Protein AF-X8J471-F1 (afdb_monomer_lite)

Radius of gyration: 18.29 Å; chains: 1; bounding box: 56×39×57 Å

pLDDT: mean 80.04, std 18.31, range [39.44, 97.88]

Secondary structure (DSSP, 8-state):
---------PPPPPHHHHHHHHHHHHHH--SS--HHHHH---SEEEEEE----TT-TT-SSS----TTHHHHHHHHHHHHHHTT--GGGEEEE-TTS-TTTS--HHHHHHHHHHHHTT--TT-EEEEEES-PPPP--------

Structure (mmCIF, N/CA/C/O backbone):
data_AF-X8J471-F1
#
_entry.id   AF-X8J471-F1
#
loop_
_atom_site.group_PDB
_atom_site.id
_atom_site.type_symbol
_atom_site.label_atom_id
_atom_site.label_alt_id
_atom_site.label_comp_id
_atom_site.label_asym_id
_atom_site.label_entity_id
_atom_site.label_seq_id
_atom_site.pdbx_PDB_ins_code
_atom_site.Cartn_x
_atom_site.Cartn_y
_atom_site.Cartn_z
_atom_site.occupancy
_atom_site.B_iso_or_equiv
_atom_site.auth_seq_id
_atom_site.auth_comp_id
_atom_site.auth_asym_id
_atom_site.auth_atom_id
_atom_site.pdbx_PDB_model_num
ATOM 1 N N . MET A 1 1 ? 30.942 -8.701 -37.658 1.00 39.84 1 MET A N 1
ATOM 2 C CA . MET A 1 1 ? 29.613 -8.706 -37.021 1.00 39.84 1 MET A CA 1
ATOM 3 C C . MET A 1 1 ? 29.850 -8.538 -35.534 1.00 39.84 1 MET A C 1
ATOM 5 O O . MET A 1 1 ? 30.567 -9.350 -34.966 1.00 39.84 1 MET A O 1
ATOM 9 N N . LEU A 1 2 ? 29.416 -7.415 -34.965 1.00 39.44 2 LEU A N 1
ATOM 10 C CA . LEU A 1 2 ? 29.552 -7.124 -33.538 1.00 39.44 2 LEU A CA 1
ATOM 11 C C . LEU A 1 2 ? 28.408 -7.847 -32.819 1.00 39.44 2 LEU A C 1
ATOM 13 O O . LEU A 1 2 ? 27.252 -7.641 -33.174 1.00 39.44 2 LEU A O 1
ATOM 17 N N . ASN A 1 3 ? 28.740 -8.730 -31.878 1.00 41.94 3 ASN A N 1
ATOM 18 C CA . ASN A 1 3 ? 27.755 -9.357 -31.002 1.00 41.94 3 ASN A CA 1
ATOM 19 C C . ASN A 1 3 ? 27.276 -8.301 -30.003 1.00 41.94 3 ASN A C 1
ATOM 21 O O . ASN A 1 3 ? 28.066 -7.834 -29.181 1.00 41.94 3 ASN A O 1
ATOM 25 N N . GLU A 1 4 ? 26.007 -7.916 -30.095 1.00 42.78 4 GLU A N 1
ATOM 26 C CA . GLU A 1 4 ? 25.347 -7.108 -29.071 1.00 42.78 4 GLU A CA 1
ATOM 27 C C . GLU A 1 4 ? 25.206 -7.935 -27.779 1.00 42.78 4 GLU A C 1
ATOM 29 O O . GLU A 1 4 ? 24.978 -9.150 -27.855 1.00 42.78 4 GLU A O 1
ATOM 34 N N . PRO A 1 5 ? 25.366 -7.331 -26.589 1.00 45.88 5 PRO A N 1
ATOM 35 C CA . PRO A 1 5 ? 25.127 -8.033 -25.342 1.00 45.88 5 PRO A CA 1
ATOM 36 C C . PRO A 1 5 ? 23.627 -8.311 -25.228 1.00 45.88 5 PRO A C 1
ATOM 38 O O . PRO A 1 5 ? 22.812 -7.394 -25.202 1.00 45.88 5 PRO A O 1
ATOM 41 N N . VAL A 1 6 ? 23.269 -9.592 -25.180 1.00 45.25 6 VAL A N 1
ATOM 42 C CA . VAL A 1 6 ? 21.918 -10.029 -24.836 1.00 45.25 6 VAL A CA 1
ATOM 43 C C . VAL A 1 6 ? 21.683 -9.600 -23.392 1.00 45.25 6 VAL A C 1
ATOM 45 O O . VAL A 1 6 ? 22.240 -10.207 -22.476 1.00 45.25 6 VAL A O 1
ATOM 48 N N . ASP A 1 7 ? 20.914 -8.528 -23.201 1.00 46.44 7 ASP A N 1
ATOM 49 C CA . ASP A 1 7 ? 20.317 -8.204 -21.910 1.00 46.44 7 ASP A CA 1
ATOM 50 C C . ASP A 1 7 ? 19.570 -9.455 -21.453 1.00 46.44 7 ASP A C 1
ATOM 52 O O . ASP A 1 7 ? 18.583 -9.879 -22.061 1.00 46.44 7 ASP A O 1
ATOM 56 N N . VAL A 1 8 ? 20.099 -10.102 -20.417 1.00 45.97 8 VAL A N 1
ATOM 57 C CA . VAL A 1 8 ? 19.430 -11.210 -19.745 1.00 45.97 8 VAL A CA 1
ATOM 58 C C . VAL A 1 8 ? 18.264 -10.582 -18.992 1.00 45.97 8 VAL A C 1
ATOM 60 O O . VAL A 1 8 ? 18.382 -10.218 -17.827 1.00 45.97 8 VAL A O 1
ATOM 63 N N . LEU A 1 9 ? 17.159 -10.371 -19.706 1.00 48.38 9 LEU A N 1
ATOM 64 C CA . LEU A 1 9 ? 15.859 -10.112 -19.115 1.00 48.38 9 LEU A CA 1
ATOM 65 C C . LEU A 1 9 ? 15.550 -11.317 -18.232 1.00 48.38 9 LEU A C 1
ATOM 67 O O . LEU A 1 9 ? 15.361 -12.428 -18.736 1.00 48.38 9 LEU A O 1
ATOM 71 N N . ASP A 1 10 ? 15.562 -11.102 -16.917 1.00 52.03 10 ASP A N 1
ATOM 72 C CA . ASP A 1 10 ? 15.034 -12.076 -15.972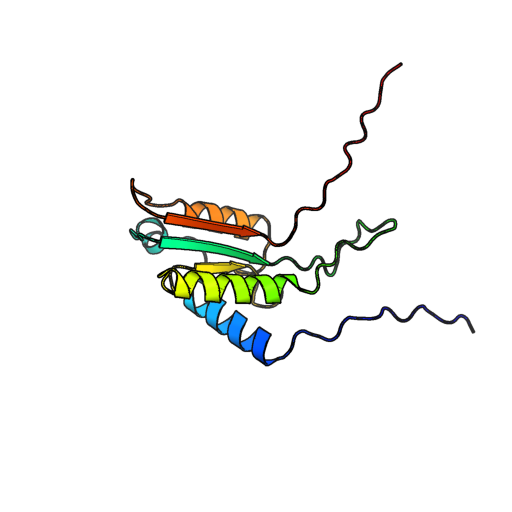 1.00 52.03 10 ASP A CA 1
ATOM 73 C C . ASP A 1 10 ? 13.646 -12.525 -16.457 1.00 52.03 10 ASP A C 1
ATOM 75 O O . ASP A 1 10 ? 12.884 -11.702 -16.986 1.00 52.03 10 ASP A O 1
ATOM 79 N N . PRO A 1 11 ? 13.310 -13.820 -16.324 1.00 54.50 11 PRO A N 1
ATOM 80 C CA . PRO A 1 11 ? 12.012 -14.306 -16.751 1.00 54.50 11 PRO A CA 1
ATOM 81 C C . PRO A 1 11 ? 10.915 -13.477 -16.069 1.00 54.50 11 PRO A C 1
ATOM 83 O O . PRO A 1 11 ? 11.047 -13.154 -14.882 1.00 54.50 11 PRO A O 1
ATOM 86 N N . PRO A 1 12 ? 9.844 -13.118 -16.802 1.00 57.66 12 PRO A N 1
ATOM 87 C CA . PRO A 1 12 ? 8.722 -12.398 -16.219 1.00 57.66 12 PRO A CA 1
ATOM 88 C C . PRO A 1 12 ? 8.215 -13.161 -14.995 1.00 57.66 12 PRO A C 1
ATOM 90 O O . PRO A 1 12 ? 8.305 -14.393 -14.937 1.00 57.66 12 PRO A O 1
ATOM 93 N N . ALA A 1 13 ? 7.714 -12.421 -14.003 1.00 61.16 13 ALA A N 1
ATOM 94 C CA . ALA A 1 13 ? 7.190 -13.032 -12.792 1.00 61.16 13 ALA A CA 1
ATOM 95 C C . ALA A 1 13 ? 6.167 -14.133 -13.151 1.00 61.16 13 ALA A C 1
ATOM 97 O O . ALA A 1 13 ? 5.431 -13.968 -14.129 1.00 61.16 13 ALA A O 1
ATOM 98 N N . PRO A 1 14 ? 6.124 -15.255 -12.405 1.00 72.12 14 PRO A N 1
ATOM 99 C CA . PRO A 1 14 ? 5.165 -16.324 -12.669 1.00 72.12 14 PRO A CA 1
ATOM 100 C C . PRO A 1 14 ? 3.745 -15.753 -12.765 1.00 72.12 14 PRO A C 1
ATOM 102 O O . PRO A 1 14 ? 3.376 -14.938 -11.924 1.00 72.12 14 PRO A O 1
ATOM 105 N N . MET A 1 15 ? 2.962 -16.161 -13.769 1.00 70.00 15 MET A N 1
ATOM 106 C CA . MET A 1 15 ? 1.605 -15.630 -14.007 1.00 70.00 15 MET A CA 1
ATOM 107 C C . MET A 1 15 ? 0.728 -15.654 -12.747 1.00 70.00 15 MET A C 1
ATOM 109 O O . MET A 1 15 ? 0.080 -14.656 -12.448 1.00 70.00 15 MET A O 1
ATOM 113 N N . ASP A 1 16 ? 0.812 -16.730 -11.959 1.00 84.19 16 ASP A N 1
ATOM 114 C CA . ASP A 1 16 ? 0.086 -16.888 -10.692 1.00 84.19 16 ASP A CA 1
ATOM 115 C C . ASP A 1 16 ? 0.360 -15.739 -9.702 1.00 84.19 16 ASP A C 1
ATOM 117 O O . ASP A 1 16 ? -0.539 -15.288 -8.998 1.00 84.19 16 ASP A O 1
ATOM 121 N N . LEU A 1 17 ? 1.593 -15.217 -9.676 1.00 85.94 17 LEU A N 1
ATOM 122 C CA . LEU A 1 17 ? 1.967 -14.096 -8.813 1.00 85.94 17 LEU A CA 1
ATOM 123 C C . LEU A 1 17 ? 1.309 -12.795 -9.262 1.00 85.94 17 LEU A C 1
ATOM 125 O O . LEU A 1 17 ? 0.894 -12.006 -8.417 1.00 85.94 17 LEU A O 1
ATOM 129 N N . LEU A 1 18 ? 1.253 -12.543 -10.572 1.00 87.12 18 LEU A N 1
ATOM 130 C CA . LEU A 1 18 ? 0.664 -11.315 -11.104 1.00 87.12 18 LEU A CA 1
ATOM 131 C C . LEU A 1 18 ? -0.849 -11.304 -10.885 1.00 87.12 18 LEU A C 1
ATOM 133 O O . LEU A 1 18 ? -1.382 -10.287 -10.456 1.00 87.12 18 LEU A O 1
ATOM 137 N N . GLU A 1 19 ? -1.525 -12.431 -11.110 1.00 91.06 19 GLU A N 1
ATOM 138 C CA . GLU A 1 19 ? -2.965 -12.557 -10.857 1.00 91.06 19 GLU A CA 1
ATOM 139 C C . GLU A 1 19 ? -3.303 -12.372 -9.374 1.00 91.06 19 GLU A C 1
ATOM 141 O O . GLU A 1 19 ? -4.234 -11.642 -9.027 1.00 91.06 19 GLU A O 1
ATOM 146 N N . GLU A 1 20 ? -2.526 -12.985 -8.480 1.00 93.62 20 GLU A N 1
ATOM 147 C CA . GLU A 1 20 ? -2.749 -12.855 -7.041 1.00 93.62 20 GLU A CA 1
ATOM 148 C C . GLU A 1 20 ? -2.458 -11.436 -6.534 1.00 93.62 20 GLU A C 1
ATOM 150 O O . GLU A 1 20 ? -3.198 -10.899 -5.705 1.00 93.62 20 GLU A O 1
ATOM 155 N N . LEU A 1 21 ? -1.407 -10.797 -7.056 1.00 92.38 21 LEU A N 1
ATOM 156 C CA . LEU A 1 21 ? -1.067 -9.425 -6.702 1.00 92.38 21 LEU A CA 1
ATOM 157 C C . LEU A 1 21 ? -2.108 -8.429 -7.226 1.00 92.38 21 LEU A C 1
ATOM 159 O O . LEU A 1 21 ? -2.477 -7.521 -6.482 1.00 92.38 21 LEU A O 1
ATOM 163 N N . ASP A 1 22 ? -2.625 -8.620 -8.445 1.00 93.00 22 ASP A N 1
ATOM 164 C CA . ASP A 1 22 ? -3.738 -7.822 -8.972 1.00 93.00 22 ASP A CA 1
ATOM 165 C C . ASP A 1 22 ? -4.969 -7.969 -8.075 1.00 93.00 22 ASP A C 1
ATOM 167 O O . ASP A 1 22 ? -5.508 -6.974 -7.597 1.00 93.00 22 ASP A O 1
ATOM 171 N N . ALA A 1 23 ? -5.357 -9.197 -7.718 1.00 93.19 23 ALA A N 1
ATOM 172 C CA . ALA A 1 23 ? -6.475 -9.423 -6.804 1.00 93.19 23 ALA A CA 1
ATOM 173 C C . ALA A 1 23 ? -6.271 -8.730 -5.441 1.00 93.19 23 ALA A C 1
ATOM 175 O O . ALA A 1 23 ? -7.203 -8.127 -4.903 1.00 93.19 23 ALA A O 1
ATOM 176 N N . ALA A 1 24 ? -5.057 -8.769 -4.886 1.00 93.75 24 ALA A N 1
ATOM 177 C CA . ALA A 1 24 ? -4.729 -8.079 -3.641 1.00 93.75 24 ALA A CA 1
ATOM 178 C C . ALA A 1 24 ? -4.827 -6.547 -3.773 1.00 93.75 24 ALA A C 1
ATOM 180 O O . ALA A 1 24 ? -5.362 -5.892 -2.875 1.00 93.75 24 ALA A O 1
ATOM 181 N N . ILE A 1 25 ? -4.357 -5.992 -4.895 1.00 93.38 25 ILE A N 1
ATOM 182 C CA . ILE A 1 25 ? -4.463 -4.571 -5.253 1.00 93.38 25 ILE A CA 1
ATOM 183 C C . ILE A 1 25 ? -5.944 -4.163 -5.340 1.00 93.38 25 ILE A C 1
ATOM 185 O O . ILE A 1 25 ? -6.369 -3.272 -4.602 1.00 93.38 25 ILE A O 1
ATOM 189 N N . GLN A 1 26 ? -6.757 -4.908 -6.102 1.00 91.25 26 GLN A N 1
ATOM 190 C CA . GLN A 1 26 ? -8.206 -4.688 -6.233 1.00 91.25 26 GLN A CA 1
ATOM 191 C C . GLN A 1 26 ? -8.951 -4.722 -4.893 1.00 91.25 26 GLN A C 1
ATOM 193 O O . GLN A 1 26 ? -9.892 -3.953 -4.693 1.00 91.25 26 GLN A O 1
ATOM 198 N N . MET A 1 27 ? -8.546 -5.600 -3.971 1.00 90.69 27 MET A N 1
ATOM 199 C CA . MET A 1 27 ? -9.193 -5.721 -2.663 1.00 90.69 27 MET A CA 1
ATOM 200 C C . MET A 1 27 ? -8.860 -4.560 -1.728 1.00 90.69 27 MET A C 1
ATOM 202 O O . MET A 1 27 ? -9.733 -4.161 -0.968 1.00 90.69 27 MET A O 1
ATOM 206 N N . GLY A 1 28 ? -7.618 -4.069 -1.754 1.00 84.00 28 GLY A N 1
ATOM 207 C CA . GLY A 1 28 ? -7.047 -3.125 -0.795 1.00 84.00 28 GLY A CA 1
ATOM 208 C C . GLY A 1 28 ? -7.703 -1.755 -0.762 1.00 84.00 28 GLY A C 1
ATOM 209 O O . GLY A 1 28 ? -8.321 -1.390 0.228 1.00 84.00 28 GLY A O 1
ATOM 210 N N . ASP A 1 29 ? -7.486 -0.986 -1.820 1.00 74.44 29 ASP A N 1
ATOM 211 C CA . ASP A 1 29 ? -8.121 0.291 -2.154 1.00 74.44 29 ASP A CA 1
ATOM 212 C C . ASP A 1 29 ? -7.385 0.795 -3.395 1.00 74.44 29 ASP A C 1
ATOM 214 O O . ASP A 1 29 ? -6.188 1.091 -3.321 1.00 74.44 29 ASP A O 1
ATOM 218 N N . ASN A 1 30 ? -8.074 0.843 -4.531 1.00 65.44 30 ASN A N 1
ATOM 219 C CA . ASN A 1 30 ? -7.418 1.033 -5.818 1.00 65.44 30 ASN A CA 1
ATOM 220 C C . ASN A 1 30 ? -7.212 2.486 -6.244 1.00 65.44 30 ASN A C 1
ATOM 222 O O . ASN A 1 30 ? -6.536 2.702 -7.243 1.00 65.44 30 ASN A O 1
ATOM 226 N N . LEU A 1 31 ? -7.794 3.478 -5.559 1.00 59.03 31 LEU A N 1
ATOM 227 C CA . LEU A 1 31 ? -8.019 4.805 -6.156 1.00 59.03 31 LEU A CA 1
ATOM 228 C C . LEU A 1 31 ? -8.157 5.925 -5.089 1.00 59.03 31 LEU A C 1
ATOM 230 O O . LEU A 1 31 ? -8.215 5.625 -3.899 1.00 59.03 31 LEU A O 1
ATOM 234 N N . PRO 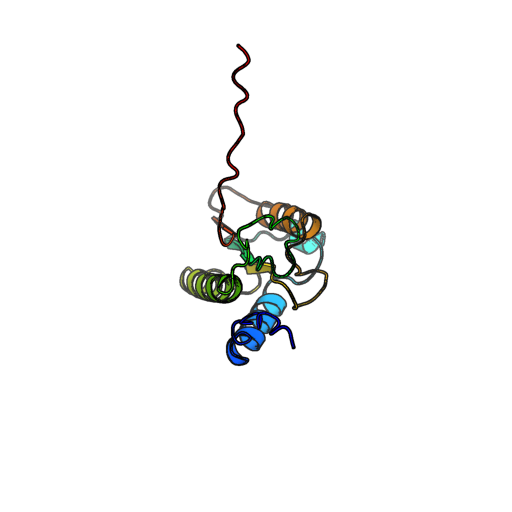A 1 32 ? -8.095 7.229 -5.454 1.00 62.88 32 PRO A N 1
ATOM 235 C CA . PRO A 1 32 ? -7.578 8.288 -4.588 1.00 62.88 32 PRO A CA 1
ATOM 236 C C . PRO A 1 32 ? -8.401 8.481 -3.327 1.00 62.88 32 PRO A C 1
ATOM 238 O O . PRO A 1 32 ? -9.603 8.236 -3.311 1.00 62.88 32 PRO A O 1
ATOM 241 N N . ASN A 1 33 ? -7.717 8.993 -2.303 1.00 76.00 33 ASN A N 1
ATOM 242 C CA . ASN A 1 33 ? -8.221 9.299 -0.970 1.00 76.00 33 ASN A CA 1
ATOM 243 C C . ASN A 1 33 ? -9.612 9.951 -1.003 1.00 76.00 33 ASN A C 1
ATOM 245 O O . ASN A 1 33 ? -9.752 11.174 -1.001 1.00 76.00 33 ASN A O 1
ATOM 249 N N . SER A 1 34 ? -10.652 9.119 -1.029 1.00 82.50 34 SER A N 1
ATOM 250 C CA . SER A 1 34 ? -12.024 9.582 -0.930 1.00 82.50 34 SER A CA 1
ATOM 251 C C . SER A 1 34 ? -12.265 10.050 0.496 1.00 82.50 34 SER A C 1
ATOM 253 O O . SER A 1 34 ? -11.649 9.542 1.438 1.00 82.50 34 SER A O 1
ATOM 255 N N . LEU A 1 35 ? -13.185 10.996 0.675 1.00 82.69 35 LEU A N 1
ATOM 256 C CA . LEU A 1 35 ? -13.543 11.467 2.011 1.00 82.69 35 LEU A CA 1
ATOM 257 C C . LEU A 1 35 ? -13.961 10.291 2.908 1.00 82.69 35 LEU A C 1
ATOM 259 O O . LEU A 1 35 ? -13.444 10.142 4.008 1.00 82.69 35 LEU A O 1
ATOM 263 N N . ALA A 1 36 ? -14.793 9.389 2.377 1.00 83.75 36 ALA A N 1
ATOM 264 C CA . ALA A 1 36 ? -15.221 8.181 3.075 1.00 83.75 36 ALA A CA 1
ATOM 265 C C . ALA A 1 36 ? -14.038 7.298 3.502 1.00 83.75 36 ALA A C 1
ATOM 267 O O . ALA A 1 36 ? -14.023 6.791 4.620 1.00 83.75 36 ALA A O 1
ATOM 268 N N . SER A 1 37 ? -13.024 7.135 2.648 1.00 81.44 37 SER A N 1
ATOM 269 C CA . SER A 1 37 ? -11.840 6.352 3.001 1.00 81.44 37 SER A CA 1
ATOM 270 C C . SER A 1 37 ? -10.958 7.047 4.040 1.00 81.44 37 SER A C 1
ATOM 272 O O . SER A 1 37 ? -10.391 6.367 4.896 1.00 81.44 37 SER A O 1
ATOM 274 N N . LEU A 1 38 ? -10.803 8.369 3.973 1.00 85.62 38 LEU A N 1
ATOM 275 C CA . LEU A 1 38 ? -9.996 9.125 4.935 1.00 85.62 38 LEU A CA 1
ATOM 276 C C . LEU A 1 38 ? -10.660 9.194 6.312 1.00 85.62 38 LEU A C 1
ATOM 278 O O . LEU A 1 38 ? -9.975 9.140 7.328 1.00 85.62 38 LEU A O 1
ATOM 282 N N . GLU A 1 39 ? -11.987 9.280 6.345 1.00 86.50 39 GLU A N 1
ATOM 283 C CA . GLU A 1 39 ? -12.780 9.334 7.574 1.00 86.50 39 GLU A CA 1
ATOM 284 C C . GLU A 1 39 ? -13.104 7.944 8.135 1.00 86.50 39 GLU A C 1
ATOM 286 O O . GLU A 1 39 ? -13.495 7.822 9.295 1.00 86.50 39 GLU A O 1
ATOM 291 N N . ALA A 1 40 ? -12.917 6.867 7.367 1.00 84.44 40 ALA A N 1
ATOM 292 C CA . ALA A 1 40 ? -13.126 5.514 7.868 1.00 84.44 40 ALA A CA 1
ATOM 293 C C . ALA A 1 40 ? -12.144 5.196 9.004 1.00 84.44 40 ALA A C 1
ATOM 295 O O . ALA A 1 40 ? -10.926 5.181 8.823 1.00 84.44 40 ALA A O 1
ATOM 296 N N . ARG A 1 41 ? -12.682 4.890 10.186 1.00 85.88 41 ARG A N 1
ATOM 297 C CA . ARG A 1 41 ? -11.884 4.419 11.316 1.00 85.88 41 ARG A CA 1
ATOM 298 C C . ARG A 1 41 ? -11.514 2.957 11.102 1.00 85.88 41 ARG A C 1
ATOM 300 O O . ARG A 1 41 ? -12.376 2.081 11.130 1.00 85.88 41 ARG A O 1
ATOM 307 N N . VAL A 1 42 ? -10.224 2.692 10.941 1.00 90.56 42 VAL A N 1
ATOM 308 C CA . VAL A 1 42 ? -9.702 1.344 10.710 1.00 90.56 42 VAL A CA 1
ATOM 309 C C . VAL A 1 42 ? -8.583 1.046 11.699 1.00 90.56 42 VAL A C 1
ATOM 311 O O . VAL A 1 42 ? -7.549 1.714 11.722 1.00 90.56 42 VAL A O 1
ATOM 314 N N . GLN A 1 43 ? -8.762 -0.020 12.480 1.00 94.12 43 GLN A N 1
ATOM 315 C CA . GLN A 1 43 ? -7.815 -0.394 13.532 1.00 94.12 43 GLN A CA 1
ATOM 316 C C . GLN A 1 43 ? -6.444 -0.821 12.985 1.00 94.12 43 GLN A C 1
ATOM 318 O O . GLN A 1 43 ? -5.419 -0.617 13.635 1.00 94.12 43 GLN A O 1
ATOM 323 N N . ARG A 1 44 ? -6.400 -1.429 11.795 1.00 96.06 44 ARG A N 1
ATOM 324 C CA . ARG A 1 44 ? -5.179 -1.949 11.165 1.00 96.06 44 ARG A CA 1
ATOM 325 C C . ARG A 1 44 ? -5.140 -1.546 9.695 1.00 96.06 44 ARG A C 1
ATOM 327 O O . ARG A 1 44 ? -5.904 -2.094 8.910 1.00 96.06 44 ARG A O 1
ATOM 334 N N . ARG A 1 45 ? -4.251 -0.618 9.329 1.00 95.75 45 ARG A N 1
ATOM 335 C CA . ARG A 1 45 ? -3.978 -0.254 7.926 1.00 95.75 45 ARG A CA 1
ATOM 336 C C . ARG A 1 45 ? -2.536 -0.530 7.556 1.00 95.75 45 ARG A C 1
ATOM 338 O O . ARG A 1 45 ? -1.636 -0.306 8.371 1.00 95.75 45 ARG A O 1
ATOM 345 N N . ALA A 1 46 ? -2.321 -1.000 6.339 1.00 97.12 46 ALA A N 1
ATOM 346 C CA . ALA A 1 46 ? -0.993 -1.258 5.817 1.00 97.12 46 ALA A CA 1
ATOM 347 C C . ALA A 1 46 ? -0.819 -0.669 4.420 1.00 97.12 46 ALA A C 1
ATOM 349 O O . ALA A 1 46 ? -1.746 -0.679 3.617 1.00 97.12 46 ALA A O 1
ATOM 350 N N . LEU A 1 47 ? 0.389 -0.190 4.146 1.00 96.44 47 LEU A N 1
ATOM 351 C CA . LEU A 1 47 ? 0.828 0.225 2.823 1.00 96.44 47 LEU A CA 1
ATOM 352 C C . LEU A 1 47 ? 2.073 -0.575 2.439 1.00 96.44 47 LEU A C 1
ATOM 354 O O . LEU A 1 47 ? 3.064 -0.583 3.174 1.00 96.44 47 LEU A O 1
ATOM 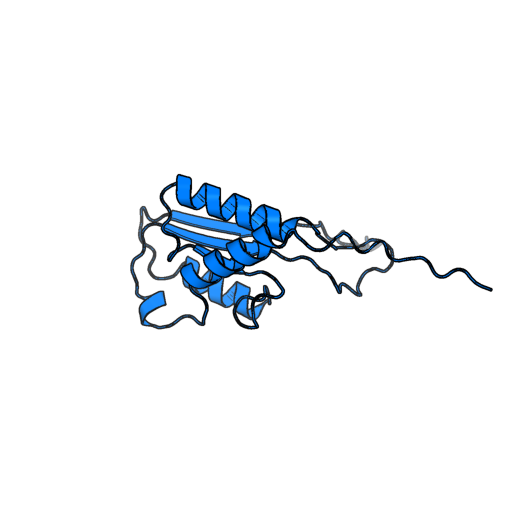358 N N . VAL A 1 48 ? 2.022 -1.227 1.284 1.00 96.12 48 VAL A N 1
ATOM 359 C CA . VAL A 1 48 ? 3.120 -2.010 0.715 1.00 96.12 48 VAL A CA 1
ATOM 360 C C . VAL A 1 48 ? 3.517 -1.383 -0.614 1.00 96.12 48 VAL A C 1
ATOM 362 O O . VAL A 1 48 ? 2.674 -1.174 -1.477 1.00 96.12 48 VAL A O 1
ATOM 365 N N . VAL A 1 49 ? 4.796 -1.060 -0.783 1.00 94.38 49 VAL A N 1
ATOM 366 C CA . VAL A 1 49 ? 5.316 -0.416 -1.994 1.00 94.38 49 VAL A CA 1
ATOM 367 C C . VAL A 1 49 ? 6.389 -1.302 -2.626 1.00 94.38 49 VAL A C 1
ATOM 369 O O . VAL A 1 49 ? 7.482 -1.458 -2.071 1.00 94.38 49 VAL A O 1
AT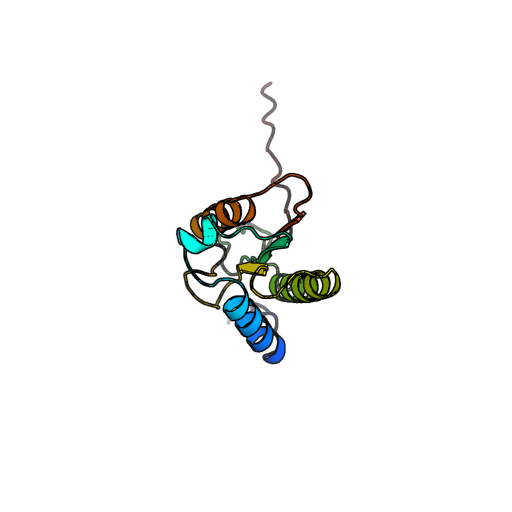OM 372 N N . ALA A 1 50 ? 6.083 -1.855 -3.798 1.00 92.25 50 ALA A N 1
ATOM 373 C CA . ALA A 1 50 ? 6.998 -2.599 -4.654 1.00 92.25 50 ALA A CA 1
ATOM 374 C C . ALA A 1 50 ? 7.468 -1.714 -5.808 1.00 92.25 50 ALA A C 1
ATOM 376 O O . ALA A 1 50 ? 6.665 -1.270 -6.618 1.00 92.25 50 ALA A O 1
ATOM 377 N N . ILE A 1 51 ? 8.776 -1.478 -5.908 1.00 88.69 51 ILE A N 1
ATOM 378 C CA . ILE A 1 51 ? 9.390 -0.748 -7.025 1.00 88.69 51 ILE A CA 1
ATOM 379 C C . ILE A 1 51 ? 10.398 -1.680 -7.693 1.00 88.69 51 ILE A C 1
ATOM 381 O O . ILE A 1 51 ? 11.205 -2.300 -6.999 1.00 88.69 51 ILE A O 1
ATOM 385 N N . GLN A 1 52 ? 10.358 -1.801 -9.022 1.00 83.00 52 GLN A N 1
ATOM 386 C CA . GLN A 1 52 ? 11.307 -2.6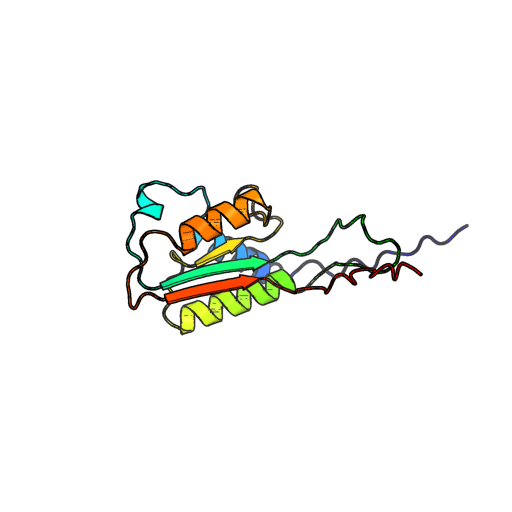38 -9.768 1.00 83.00 52 GLN A CA 1
ATOM 387 C C . GLN A 1 52 ? 12.463 -1.856 -10.407 1.00 83.00 52 GLN A C 1
ATOM 389 O O . GLN A 1 52 ? 13.503 -2.459 -10.621 1.00 83.00 52 GLN A O 1
ATOM 394 N N . TYR A 1 53 ? 12.358 -0.536 -10.626 1.00 78.44 53 TYR A N 1
ATOM 395 C CA . TYR A 1 53 ? 13.398 0.288 -11.286 1.00 78.44 53 TYR A CA 1
ATOM 396 C C . TYR A 1 53 ? 13.856 -0.259 -12.659 1.00 78.44 53 TYR A C 1
ATOM 398 O O . TYR A 1 53 ? 15.024 -0.138 -13.028 1.00 78.44 53 TYR A O 1
ATOM 406 N N . ASP A 1 54 ? 12.925 -0.855 -13.402 1.00 67.38 54 ASP A N 1
ATOM 407 C CA . ASP A 1 54 ? 13.057 -1.403 -14.762 1.00 67.38 54 ASP A CA 1
ATOM 408 C C . ASP A 1 54 ? 13.720 -0.444 -15.772 1.00 67.38 54 ASP A C 1
ATOM 410 O O . ASP A 1 54 ? 14.500 -0.879 -16.615 1.00 67.38 54 ASP A O 1
ATOM 414 N N . CYS A 1 55 ? 13.480 0.865 -15.643 1.00 59.25 55 CYS A N 1
ATOM 415 C CA . CYS A 1 55 ? 13.936 1.888 -16.590 1.00 59.25 55 CYS A CA 1
ATOM 416 C C . CYS A 1 55 ? 14.925 2.915 -15.997 1.00 59.25 55 CYS A C 1
ATOM 418 O O . CYS A 1 55 ? 14.988 4.056 -16.466 1.00 59.25 55 CYS A O 1
ATOM 420 N N . ASP A 1 56 ? 15.688 2.577 -14.948 1.00 62.41 56 ASP A N 1
ATOM 421 C CA . ASP A 1 56 ? 16.583 3.558 -14.316 1.00 62.41 56 ASP A CA 1
ATOM 422 C C . ASP A 1 56 ? 17.786 3.938 -15.202 1.00 62.41 56 ASP A C 1
ATOM 424 O O . ASP A 1 56 ? 18.845 3.308 -15.200 1.00 62.41 56 ASP A O 1
ATOM 428 N N . SER A 1 57 ? 17.635 5.038 -15.939 1.00 54.88 57 SER A N 1
ATOM 429 C CA . SER A 1 57 ? 18.656 5.621 -16.814 1.00 54.88 57 SER A CA 1
ATOM 430 C C . SER A 1 57 ? 19.814 6.294 -16.067 1.00 54.88 57 SER A C 1
ATOM 432 O O . SER A 1 57 ? 20.784 6.721 -16.693 1.00 54.88 57 SER A O 1
ATOM 434 N N . ARG A 1 58 ? 19.780 6.362 -14.726 1.00 60.00 58 ARG A N 1
ATOM 435 C CA . ARG A 1 58 ? 20.901 6.866 -13.906 1.00 60.00 58 ARG A CA 1
ATOM 436 C C . ARG A 1 58 ? 22.052 5.856 -13.800 1.00 60.00 58 ARG A C 1
ATOM 438 O O . ARG A 1 58 ? 23.068 6.159 -13.171 1.00 60.00 58 ARG A O 1
ATOM 445 N N . ASN A 1 59 ? 21.915 4.683 -14.426 1.00 50.00 59 ASN A N 1
ATOM 446 C CA . ASN A 1 59 ? 22.902 3.606 -14.496 1.00 50.00 59 ASN A CA 1
ATOM 447 C C . ASN A 1 59 ? 24.127 3.963 -15.357 1.00 50.00 59 ASN A C 1
ATOM 449 O O . ASN A 1 59 ? 24.413 3.325 -16.367 1.00 50.00 59 ASN A O 1
ATOM 453 N N . ILE A 1 60 ? 24.945 4.910 -14.902 1.00 54.44 60 ILE A N 1
ATOM 454 C CA . ILE A 1 60 ? 26.364 4.934 -15.271 1.00 54.44 60 ILE A CA 1
ATOM 455 C C . ILE A 1 60 ? 27.068 3.894 -14.373 1.00 54.44 60 ILE A C 1
ATOM 457 O O . ILE A 1 60 ? 27.714 4.240 -13.388 1.00 54.44 60 ILE A O 1
ATOM 461 N N . GLY A 1 61 ? 26.872 2.597 -14.657 1.00 55.25 61 GLY A N 1
ATOM 462 C CA . GLY A 1 61 ? 27.742 1.514 -14.166 1.00 55.25 61 GLY A CA 1
ATOM 463 C C . GLY A 1 61 ? 27.163 0.420 -13.247 1.00 55.25 61 GLY A C 1
ATOM 464 O O . GLY A 1 61 ? 27.836 -0.597 -13.106 1.00 55.25 61 GLY A O 1
ATOM 465 N N . GLN A 1 62 ? 25.973 0.550 -12.636 1.00 60.78 62 GLN A N 1
ATOM 466 C CA . GLN A 1 62 ? 25.337 -0.537 -11.850 1.00 60.78 62 GLN A CA 1
ATOM 467 C C . GLN A 1 62 ? 23.809 -0.426 -11.821 1.00 60.78 62 GLN A C 1
ATOM 469 O O . GLN A 1 62 ? 23.307 0.596 -11.371 1.00 60.78 62 GLN A O 1
ATOM 474 N N . SER A 1 63 ? 23.096 -1.495 -12.201 1.00 67.69 63 SER A N 1
ATOM 475 C CA . SER A 1 63 ? 21.627 -1.522 -12.236 1.00 67.69 63 SER A CA 1
ATOM 476 C C . SER A 1 63 ? 20.970 -1.357 -10.859 1.00 67.69 63 SER A C 1
ATOM 478 O O . SER A 1 63 ? 2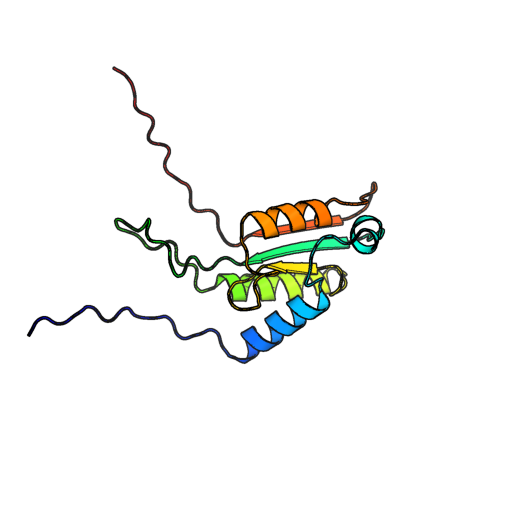1.349 -1.999 -9.869 1.00 67.69 63 SER A O 1
ATOM 480 N N . LEU A 1 64 ? 19.959 -0.486 -10.786 1.00 74.19 64 LEU A N 1
ATOM 481 C CA . LEU A 1 64 ? 19.050 -0.358 -9.645 1.00 74.19 64 LEU A CA 1
ATOM 482 C C . LEU A 1 64 ? 17.860 -1.325 -9.695 1.00 74.19 64 LEU A C 1
ATOM 484 O O . LEU A 1 64 ? 17.091 -1.329 -8.740 1.00 74.19 64 LEU A O 1
ATOM 488 N N . TYR A 1 65 ? 17.775 -2.177 -10.721 1.00 79.56 65 TYR A N 1
ATOM 489 C CA . TYR A 1 65 ? 16.700 -3.148 -10.901 1.00 79.56 65 TYR A CA 1
ATOM 490 C C . TYR A 1 65 ? 16.538 -4.088 -9.693 1.00 79.56 65 TYR A C 1
ATOM 492 O O . TYR A 1 65 ? 17.521 -4.594 -9.140 1.00 79.56 65 TYR A O 1
ATOM 500 N N . LEU A 1 66 ? 15.287 -4.299 -9.277 1.00 81.62 66 LEU A N 1
ATOM 501 C CA . LEU A 1 66 ? 14.890 -5.132 -8.140 1.00 81.62 66 LEU A CA 1
ATOM 502 C C . LEU A 1 66 ? 13.864 -6.181 -8.602 1.00 81.62 66 LEU A C 1
ATOM 504 O O . LEU A 1 66 ? 12.665 -5.978 -8.407 1.00 81.62 66 LEU A O 1
ATOM 508 N N . PRO A 1 67 ? 14.297 -7.316 -9.180 1.00 80.12 67 PRO A N 1
ATOM 509 C CA . PRO A 1 67 ? 13.389 -8.284 -9.808 1.00 80.12 67 PRO A CA 1
ATOM 510 C C . PRO A 1 67 ? 12.358 -8.873 -8.836 1.00 80.12 67 PRO A C 1
ATOM 512 O O . PRO A 1 67 ? 11.221 -9.144 -9.212 1.00 80.12 67 PRO A O 1
ATOM 515 N N . ASN A 1 68 ? 12.722 -9.005 -7.559 1.00 86.62 68 ASN A N 1
ATOM 516 C CA . ASN A 1 68 ? 11.904 -9.687 -6.556 1.00 86.62 68 ASN A CA 1
ATOM 517 C C . ASN A 1 68 ? 10.975 -8.763 -5.753 1.00 86.62 68 ASN A C 1
ATOM 519 O O . ASN A 1 68 ? 10.292 -9.244 -4.855 1.00 86.62 68 ASN A O 1
ATOM 523 N N . SER A 1 69 ? 10.909 -7.459 -6.044 1.00 88.81 69 SER A N 1
ATOM 524 C CA . SER A 1 69 ? 10.133 -6.536 -5.199 1.00 88.81 69 SER A CA 1
ATOM 525 C C . SER A 1 69 ? 8.630 -6.842 -5.174 1.00 88.81 69 SER A C 1
ATOM 527 O O . SER A 1 69 ? 7.998 -6.697 -4.129 1.00 88.81 69 SER A O 1
ATOM 529 N N . MET A 1 70 ? 8.060 -7.333 -6.280 1.00 89.81 70 MET A N 1
ATOM 530 C CA . MET A 1 70 ? 6.662 -7.786 -6.327 1.00 89.81 70 MET A CA 1
ATOM 531 C C . MET A 1 70 ? 6.441 -9.082 -5.530 1.00 89.81 70 MET A C 1
ATOM 533 O O . MET A 1 70 ? 5.437 -9.216 -4.834 1.00 89.81 70 MET A O 1
ATOM 537 N N . VAL A 1 71 ? 7.411 -10.004 -5.558 1.00 91.06 71 VAL A N 1
ATOM 538 C CA . VAL A 1 71 ? 7.401 -11.228 -4.733 1.00 91.06 71 VAL A CA 1
ATOM 539 C C . VAL A 1 71 ? 7.411 -10.867 -3.249 1.00 91.06 71 VAL A C 1
ATOM 541 O O . VAL A 1 71 ? 6.657 -11.437 -2.459 1.00 91.06 71 VAL A O 1
ATOM 544 N N . ASP A 1 72 ? 8.250 -9.908 -2.861 1.00 91.88 72 ASP A N 1
ATOM 545 C CA . ASP A 1 72 ? 8.335 -9.439 -1.481 1.00 91.88 72 ASP A CA 1
ATOM 546 C C . ASP A 1 72 ? 7.033 -8.760 -1.040 1.00 91.88 72 ASP A C 1
ATOM 548 O O . ASP A 1 72 ? 6.552 -9.029 0.061 1.00 91.88 72 ASP A O 1
ATOM 552 N N . ALA A 1 73 ? 6.409 -7.956 -1.907 1.00 93.50 73 ALA A N 1
ATOM 553 C CA . ALA A 1 73 ? 5.113 -7.351 -1.614 1.00 93.50 73 ALA A CA 1
ATOM 554 C C . ALA A 1 73 ? 4.016 -8.394 -1.375 1.00 93.50 73 ALA A C 1
ATOM 556 O O . ALA A 1 73 ? 3.281 -8.276 -0.393 1.00 93.50 73 ALA A O 1
ATOM 557 N N . LEU A 1 74 ? 3.949 -9.444 -2.198 1.00 94.12 74 LEU A N 1
ATOM 558 C CA . LEU A 1 74 ? 2.976 -10.522 -2.016 1.00 94.12 74 LEU A CA 1
ATOM 559 C C . LEU A 1 74 ? 3.219 -11.301 -0.709 1.00 94.12 74 LEU A C 1
ATOM 561 O O . LEU A 1 74 ? 2.294 -11.569 0.057 1.00 94.12 74 LEU A O 1
ATOM 565 N N . ARG A 1 75 ? 4.480 -11.592 -0.371 1.00 95.00 75 ARG A N 1
ATOM 566 C CA . ARG A 1 75 ? 4.832 -12.226 0.914 1.00 95.00 75 ARG A CA 1
ATOM 567 C C . ARG A 1 75 ? 4.433 -11.367 2.112 1.00 95.00 75 ARG A C 1
ATOM 569 O O . ARG A 1 75 ? 3.904 -11.886 3.096 1.00 95.00 75 ARG A O 1
ATOM 576 N N . VAL A 1 76 ? 4.674 -10.060 2.033 1.00 96.38 76 VAL A N 1
ATOM 577 C CA . VAL A 1 76 ? 4.270 -9.099 3.067 1.00 96.38 76 VAL A CA 1
ATOM 578 C C . VAL A 1 76 ? 2.749 -9.037 3.178 1.00 96.38 76 VAL A C 1
ATOM 580 O O . VAL A 1 76 ? 2.234 -9.039 4.294 1.00 96.38 76 VAL A O 1
ATOM 583 N N . TYR A 1 77 ? 2.026 -9.047 2.058 1.00 96.56 77 TYR A N 1
ATOM 584 C CA . TYR A 1 77 ? 0.567 -9.116 2.042 1.00 96.56 77 TYR A CA 1
ATOM 585 C C . TYR A 1 77 ? 0.047 -10.344 2.807 1.00 96.56 77 TYR A C 1
ATOM 587 O O . TYR A 1 77 ? -0.733 -10.191 3.748 1.00 96.56 77 TYR A O 1
ATOM 595 N N . HIS A 1 78 ? 0.555 -11.547 2.517 1.00 97.06 78 HIS A N 1
ATOM 596 C CA . HIS A 1 78 ? 0.169 -12.760 3.251 1.00 97.06 78 HIS A CA 1
ATOM 597 C C . HIS A 1 78 ? 0.504 -12.705 4.740 1.00 97.06 78 HIS A C 1
ATOM 599 O O . HIS A 1 78 ? -0.306 -13.099 5.583 1.00 97.06 78 HIS A O 1
ATOM 605 N N . MET A 1 79 ? 1.687 -12.192 5.081 1.00 97.75 79 MET A N 1
ATOM 606 C CA . MET A 1 79 ? 2.075 -11.990 6.472 1.00 97.75 79 MET A CA 1
ATOM 607 C C . MET A 1 79 ? 1.076 -11.063 7.182 1.00 97.75 79 MET A C 1
ATOM 609 O O . MET A 1 79 ? 0.609 -11.391 8.271 1.00 97.75 79 MET A O 1
ATOM 613 N N . LEU A 1 80 ? 0.691 -9.943 6.567 1.00 97.88 80 LEU A N 1
ATOM 614 C CA . LEU A 1 80 ? -0.268 -8.996 7.142 1.00 97.88 80 LEU A CA 1
ATOM 615 C C . LEU A 1 80 ? -1.643 -9.630 7.369 1.00 97.88 80 LEU A C 1
ATOM 617 O O . LEU A 1 80 ? -2.209 -9.458 8.453 1.00 97.88 80 LEU A O 1
ATOM 621 N N . LEU A 1 81 ? -2.144 -10.411 6.408 1.00 97.38 81 LEU A N 1
ATOM 622 C CA . LEU A 1 81 ? -3.376 -11.185 6.587 1.00 97.38 81 LEU A CA 1
ATOM 623 C C . LEU A 1 81 ? -3.276 -12.111 7.810 1.00 97.38 81 LEU A C 1
ATOM 625 O O . LEU A 1 81 ? -4.166 -12.111 8.660 1.00 97.38 81 LEU A O 1
ATOM 629 N N . SER A 1 82 ? -2.159 -12.830 7.966 1.00 97.75 82 SER A N 1
ATOM 630 C CA . SER A 1 82 ? -1.933 -13.713 9.122 1.00 97.75 82 SER A CA 1
ATOM 631 C C . SER A 1 82 ? -1.854 -12.965 10.464 1.00 97.75 82 SER A C 1
ATOM 633 O O . SER A 1 82 ? -2.215 -13.508 11.506 1.00 97.75 82 SER A O 1
ATOM 635 N N . CYS A 1 83 ? -1.443 -11.693 10.445 1.00 97.19 83 CYS A N 1
ATOM 636 C CA . CYS A 1 83 ? -1.416 -10.809 11.612 1.00 97.19 83 CYS A CA 1
ATOM 637 C C . CYS A 1 83 ? -2.773 -10.135 11.907 1.00 97.19 83 CYS A C 1
ATOM 639 O O . CYS A 1 83 ? -2.854 -9.289 12.803 1.00 97.19 83 CYS A O 1
ATOM 641 N N . GLY A 1 84 ? -3.829 -10.479 11.164 1.00 96.62 84 GLY A N 1
ATOM 642 C CA . GLY A 1 84 ? -5.188 -9.976 11.370 1.00 96.62 84 GLY A CA 1
ATOM 643 C C . GLY A 1 84 ? -5.498 -8.657 10.661 1.00 96.62 84 GLY A C 1
ATOM 644 O O . GLY A 1 84 ? -6.452 -7.976 11.040 1.00 96.62 84 GLY A O 1
ATOM 645 N N . TYR A 1 85 ? -4.712 -8.262 9.656 1.00 96.94 85 TYR A N 1
ATOM 646 C CA . TYR A 1 85 ? -5.127 -7.202 8.737 1.00 96.94 85 TYR A CA 1
ATOM 647 C C . TYR A 1 85 ? -6.206 -7.743 7.794 1.00 96.94 85 TYR A C 1
ATOM 649 O O . TYR A 1 85 ? -6.134 -8.881 7.339 1.00 96.94 85 TYR A O 1
ATOM 657 N N . GLN A 1 86 ? -7.207 -6.922 7.485 1.00 95.19 86 GLN A N 1
ATOM 658 C CA . GLN A 1 86 ? -8.191 -7.250 6.452 1.00 95.19 86 GLN A CA 1
ATOM 659 C C . GLN A 1 86 ? -7.657 -6.807 5.092 1.00 95.19 86 GLN A C 1
ATOM 661 O O . GLN A 1 86 ? -7.058 -5.735 5.009 1.00 95.19 86 GLN A O 1
ATOM 666 N N . ALA A 1 87 ? -7.917 -7.591 4.042 1.00 94.56 87 ALA A N 1
ATOM 667 C CA . ALA A 1 87 ? -7.442 -7.310 2.686 1.00 94.56 87 ALA A CA 1
ATOM 668 C C . ALA A 1 87 ? -7.766 -5.872 2.242 1.00 94.56 87 ALA A C 1
ATOM 670 O O . ALA A 1 87 ? -6.856 -5.151 1.860 1.00 94.56 87 ALA A O 1
ATOM 671 N N . GLN A 1 88 ? -9.006 -5.419 2.460 1.00 93.06 88 GLN A N 1
ATOM 672 C CA . GLN A 1 88 ? -9.506 -4.057 2.185 1.00 93.06 88 GLN A CA 1
ATOM 673 C C . GLN A 1 88 ? -8.864 -2.909 2.970 1.00 93.06 88 GLN A C 1
ATOM 675 O O . GLN A 1 88 ? -9.273 -1.760 2.864 1.00 93.06 88 GLN A O 1
ATOM 680 N N . ASN A 1 89 ? -7.916 -3.219 3.846 1.00 94.12 89 ASN A N 1
ATOM 681 C CA . ASN A 1 89 ? -7.171 -2.235 4.616 1.00 94.12 89 ASN A CA 1
ATOM 682 C C . ASN A 1 89 ? -5.660 -2.359 4.360 1.00 94.12 89 ASN A C 1
ATOM 684 O O . ASN A 1 89 ? -4.855 -1.809 5.117 1.00 94.12 89 ASN A O 1
ATOM 688 N N . ILE A 1 90 ? -5.265 -3.088 3.312 1.00 95.62 90 ILE A N 1
ATOM 689 C CA . ILE A 1 90 ? -3.885 -3.231 2.853 1.00 95.62 90 ILE A CA 1
ATOM 690 C C . ILE A 1 90 ? -3.807 -2.655 1.443 1.00 95.62 90 ILE A C 1
ATOM 692 O O . ILE A 1 90 ? -4.263 -3.280 0.495 1.00 95.62 90 ILE A O 1
ATOM 696 N N . ARG A 1 91 ? -3.202 -1.480 1.289 1.00 95.12 91 ARG A N 1
ATOM 697 C CA . ARG A 1 91 ? -2.964 -0.883 -0.026 1.00 95.12 91 ARG A CA 1
ATOM 698 C C . ARG A 1 91 ? -1.607 -1.334 -0.560 1.00 95.12 91 ARG A C 1
ATOM 700 O O . ARG A 1 91 ? -0.614 -1.290 0.171 1.00 95.12 91 ARG A O 1
ATOM 707 N N . ILE A 1 92 ? -1.555 -1.739 -1.825 1.00 95.12 92 ILE A N 1
ATOM 708 C CA . ILE A 1 92 ? -0.322 -2.158 -2.497 1.00 95.12 92 ILE A CA 1
ATOM 709 C C . ILE A 1 92 ? -0.077 -1.240 -3.694 1.00 95.12 92 ILE A C 1
ATOM 711 O O . ILE A 1 92 ? -0.970 -1.032 -4.506 1.00 95.12 92 ILE A O 1
ATOM 715 N N . LEU A 1 93 ? 1.136 -0.697 -3.792 1.00 93.94 93 LEU A N 1
ATOM 716 C CA . LEU A 1 93 ? 1.613 0.016 -4.972 1.00 93.94 93 LEU A CA 1
ATOM 717 C C . LEU A 1 93 ? 2.662 -0.842 -5.679 1.00 93.94 93 LEU A C 1
ATOM 719 O O . LEU A 1 93 ? 3.668 -1.197 -5.060 1.00 93.94 93 LEU A O 1
ATOM 723 N N . ALA A 1 94 ? 2.433 -1.173 -6.945 1.00 91.50 94 ALA A N 1
ATOM 724 C CA . ALA A 1 94 ? 3.291 -2.038 -7.748 1.00 91.50 94 ALA A CA 1
ATOM 725 C C . ALA A 1 94 ? 3.212 -1.656 -9.239 1.00 91.50 94 ALA A C 1
ATOM 727 O O . ALA A 1 94 ? 2.156 -1.208 -9.696 1.00 91.50 94 ALA A O 1
ATOM 728 N N . PRO A 1 95 ? 4.309 -1.810 -10.003 1.00 88.56 95 PRO A N 1
ATOM 729 C CA . PRO A 1 95 ? 4.321 -1.479 -11.424 1.00 88.56 95 PRO A CA 1
ATOM 730 C C . PRO A 1 95 ? 3.418 -2.425 -12.228 1.00 88.56 95 PRO A C 1
ATOM 732 O O . PRO A 1 95 ? 3.221 -3.571 -11.839 1.00 88.56 95 PRO A O 1
ATOM 735 N N . TYR A 1 96 ? 2.929 -1.955 -13.379 1.00 85.50 96 TYR A N 1
ATOM 736 C CA . TYR A 1 96 ? 2.142 -2.715 -14.374 1.00 85.50 96 TYR A CA 1
ATOM 737 C C . TYR A 1 96 ? 0.678 -3.048 -14.028 1.00 85.50 96 TYR A C 1
ATOM 739 O O . TYR A 1 96 ? -0.002 -3.635 -14.866 1.00 85.50 96 TYR A O 1
ATOM 747 N N . PHE A 1 97 ? 0.159 -2.625 -12.871 1.00 87.19 97 PHE A N 1
ATOM 748 C CA . PHE A 1 97 ? -1.230 -2.908 -12.454 1.00 87.19 97 PHE A CA 1
ATOM 749 C C . PHE A 1 97 ? -2.222 -1.751 -12.692 1.00 87.19 97 PHE A C 1
ATOM 751 O O . PHE A 1 97 ? -3.410 -1.880 -12.413 1.00 87.19 97 PHE A O 1
ATOM 758 N N . GLY A 1 98 ? -1.758 -0.616 -13.228 1.00 85.88 98 GLY A N 1
ATOM 759 C CA . GLY A 1 98 ? -2.579 0.578 -13.472 1.00 85.88 98 GLY A CA 1
ATOM 760 C C . GLY A 1 98 ? -1.920 1.867 -12.979 1.00 85.88 98 GLY A C 1
ATOM 761 O O . GLY A 1 98 ? -0.988 1.836 -12.182 1.00 85.88 98 GLY A O 1
ATOM 762 N N . LEU A 1 99 ? -2.393 3.021 -13.463 1.00 85.06 99 LEU A N 1
ATOM 763 C CA . LEU A 1 99 ? -1.786 4.326 -13.149 1.00 85.06 99 LEU A CA 1
ATOM 764 C C . LEU A 1 99 ? -1.932 4.721 -11.672 1.00 85.06 99 LEU A C 1
ATOM 766 O O . LEU A 1 99 ? -1.067 5.409 -11.131 1.00 85.06 99 LEU A O 1
ATOM 770 N N . ASP A 1 100 ? -3.007 4.287 -11.020 1.00 86.00 100 ASP A N 1
ATOM 771 C CA . ASP A 1 100 ? -3.336 4.690 -9.649 1.00 86.00 100 ASP A CA 1
ATOM 772 C C . ASP A 1 100 ? -2.606 3.855 -8.588 1.00 86.00 100 ASP A C 1
ATOM 774 O O . ASP A 1 100 ? -2.319 4.342 -7.493 1.00 86.00 100 ASP A O 1
ATOM 778 N N . CYS A 1 101 ? -2.224 2.626 -8.937 1.00 88.44 101 CYS A N 1
ATOM 779 C CA . CYS A 1 101 ? -1.430 1.733 -8.096 1.00 88.44 101 CYS A CA 1
ATOM 780 C C . CYS A 1 101 ? 0.061 1.718 -8.470 1.00 88.44 101 CYS A C 1
ATOM 782 O O . CYS A 1 101 ? 0.862 1.119 -7.755 1.00 88.44 101 CYS A O 1
ATOM 784 N N . ASP A 1 102 ? 0.469 2.388 -9.551 1.00 90.75 102 ASP A N 1
ATOM 785 C CA . ASP A 1 102 ? 1.885 2.529 -9.890 1.00 90.75 102 ASP A CA 1
ATOM 786 C C . ASP A 1 102 ? 2.620 3.259 -8.743 1.00 90.75 102 ASP A C 1
ATOM 788 O O . ASP A 1 102 ? 2.091 4.242 -8.205 1.00 90.75 102 ASP A O 1
ATOM 792 N N . PRO A 1 103 ? 3.823 2.832 -8.313 1.00 90.81 103 PRO A N 1
ATOM 793 C CA . PRO A 1 103 ? 4.520 3.390 -7.152 1.00 90.81 103 PRO A CA 1
ATOM 794 C C . PRO A 1 103 ? 5.200 4.734 -7.473 1.00 90.81 103 PRO A C 1
ATOM 796 O O . PRO A 1 103 ? 6.372 4.972 -7.169 1.00 90.81 103 PRO A O 1
ATOM 799 N N . THR A 1 104 ? 4.455 5.645 -8.092 1.00 89.88 104 THR A N 1
ATOM 800 C CA . THR A 1 104 ? 4.879 7.013 -8.364 1.00 89.88 104 THR A CA 1
ATOM 801 C C . THR A 1 104 ? 4.959 7.820 -7.070 1.00 89.88 104 THR A C 1
ATOM 803 O O . THR A 1 104 ? 4.295 7.531 -6.072 1.00 89.88 104 THR A O 1
ATOM 806 N N . LYS A 1 105 ? 5.751 8.899 -7.076 1.00 90.44 105 LYS A N 1
ATOM 807 C CA . LYS A 1 105 ? 5.837 9.807 -5.922 1.00 90.44 105 LYS A CA 1
ATOM 808 C C . LYS A 1 105 ? 4.454 10.328 -5.476 1.00 90.44 105 LYS A C 1
ATOM 810 O O . LYS A 1 105 ? 4.204 10.269 -4.273 1.00 90.44 105 LYS A O 1
ATOM 815 N N . PRO A 1 106 ? 3.565 10.820 -6.366 1.00 92.06 106 PRO A N 1
ATOM 816 C CA . PRO A 1 106 ? 2.213 11.219 -5.972 1.00 92.06 106 PRO A CA 1
ATOM 817 C C . PRO A 1 106 ? 1.419 10.091 -5.302 1.00 92.06 106 PRO A C 1
ATOM 819 O O . PRO A 1 106 ? 0.870 10.305 -4.225 1.00 92.06 106 PRO A O 1
ATOM 822 N N . ASN A 1 107 ? 1.426 8.882 -5.870 1.00 92.38 107 ASN A N 1
ATOM 823 C CA . ASN A 1 107 ? 0.657 7.754 -5.331 1.00 92.38 107 ASN A CA 1
ATOM 824 C C . ASN A 1 107 ? 1.182 7.302 -3.965 1.00 92.38 107 ASN A C 1
ATOM 826 O O . ASN A 1 107 ? 0.393 7.013 -3.062 1.00 92.38 107 ASN A O 1
ATOM 830 N N . ILE A 1 108 ? 2.506 7.312 -3.773 1.00 92.88 108 ILE A N 1
ATOM 831 C CA . ILE A 1 108 ? 3.134 7.027 -2.478 1.00 92.88 108 ILE A CA 1
ATOM 832 C C . ILE A 1 108 ? 2.716 8.069 -1.436 1.00 92.88 108 ILE A C 1
ATOM 834 O O . ILE A 1 108 ? 2.316 7.694 -0.337 1.00 92.88 108 ILE A O 1
ATOM 838 N N . VAL A 1 109 ? 2.779 9.365 -1.763 1.00 93.88 109 VAL A N 1
ATOM 839 C CA . VAL A 1 109 ? 2.396 10.441 -0.830 1.00 93.88 109 VAL A CA 1
ATOM 840 C C . VAL A 1 109 ? 0.916 10.340 -0.461 1.00 93.88 109 VAL A C 1
ATOM 842 O O . VAL A 1 109 ? 0.594 10.300 0.725 1.00 93.88 109 VAL A O 1
ATOM 845 N N . ASN A 1 110 ? 0.032 10.193 -1.450 1.00 93.06 110 ASN A N 1
ATOM 846 C CA . ASN A 1 110 ? -1.403 10.021 -1.216 1.00 93.06 110 ASN A CA 1
ATOM 847 C C . ASN A 1 110 ? -1.683 8.790 -0.340 1.00 93.06 110 ASN A C 1
ATOM 849 O O . ASN A 1 110 ? -2.502 8.833 0.577 1.00 93.06 110 ASN A O 1
ATOM 853 N N . SER A 1 111 ? -0.969 7.690 -0.573 1.00 94.00 111 SER A N 1
ATOM 854 C CA . SER A 1 111 ? -1.144 6.464 0.206 1.00 94.00 111 SER A CA 1
ATOM 855 C C . SER A 1 111 ? -0.602 6.562 1.626 1.00 94.00 111 SER A C 1
ATOM 857 O O . SER A 1 111 ? -1.155 5.939 2.530 1.00 94.00 111 SER A O 1
ATOM 859 N N . LEU A 1 112 ? 0.435 7.367 1.856 1.00 95.06 112 LEU A N 1
ATOM 860 C CA . LEU A 1 112 ? 0.902 7.681 3.204 1.00 95.06 112 LEU A CA 1
ATOM 861 C C . LEU A 1 112 ? -0.124 8.524 3.968 1.00 95.06 112 LEU A C 1
ATOM 863 O O . LEU A 1 112 ? -0.379 8.229 5.133 1.00 95.06 112 LEU A O 1
ATOM 867 N N . GLU A 1 113 ? -0.752 9.513 3.326 1.00 94.19 113 GLU A N 1
ATOM 868 C CA . GLU A 1 113 ? -1.847 10.285 3.935 1.00 94.19 113 GLU A CA 1
ATOM 869 C C . GLU A 1 113 ? -3.023 9.383 4.320 1.00 94.19 113 GLU A C 1
ATOM 871 O O . GLU A 1 113 ? -3.506 9.435 5.451 1.00 94.19 113 GLU A O 1
ATOM 876 N N . TRP A 1 114 ? -3.435 8.489 3.419 1.00 94.25 114 TRP A N 1
ATOM 877 C CA . TRP A 1 114 ? -4.460 7.490 3.713 1.00 94.25 114 TRP A CA 1
ATOM 878 C C . TRP A 1 114 ? -4.076 6.589 4.885 1.00 94.25 114 TRP A C 1
ATOM 880 O O . TRP A 1 114 ? -4.888 6.371 5.791 1.00 94.25 114 TRP A O 1
ATOM 890 N N . LEU A 1 115 ? -2.831 6.105 4.907 1.00 95.06 115 LEU A N 1
ATOM 891 C CA . LEU A 1 115 ? -2.335 5.225 5.958 1.00 95.06 115 LEU A CA 1
ATOM 892 C C . LEU A 1 115 ? -2.480 5.886 7.331 1.00 95.06 115 LEU A C 1
ATOM 894 O O . LEU A 1 115 ? -2.924 5.235 8.269 1.00 95.06 115 LEU A O 1
ATOM 898 N N . VAL A 1 116 ? -2.143 7.170 7.459 1.00 94.75 116 VAL A N 1
ATOM 899 C CA . VAL A 1 116 ? -2.157 7.877 8.753 1.00 94.75 116 VAL A CA 1
ATOM 900 C C . VAL A 1 116 ? -3.468 8.605 9.057 1.00 94.75 116 VAL A C 1
ATOM 902 O O . VAL A 1 116 ? -3.628 9.125 10.159 1.00 94.75 116 VAL A O 1
ATOM 905 N N . SER A 1 117 ? -4.414 8.633 8.118 1.00 93.06 117 SER A N 1
ATOM 906 C CA . SER A 1 117 ? -5.719 9.267 8.323 1.00 93.06 117 SER A CA 1
ATOM 907 C C . SER A 1 117 ? -6.556 8.565 9.400 1.00 93.06 117 SER A C 1
ATOM 909 O O . SER A 1 117 ? -6.465 7.346 9.592 1.00 93.06 117 SER A O 1
ATOM 911 N N . ASN A 1 118 ? -7.338 9.376 10.122 1.00 92.38 118 ASN A N 1
ATOM 912 C CA . ASN A 1 118 ? -8.263 8.981 11.188 1.00 92.38 118 ASN A CA 1
ATOM 913 C C . ASN A 1 118 ? -7.705 7.915 12.158 1.00 92.38 118 ASN A C 1
ATOM 915 O O . ASN A 1 118 ? -8.355 6.911 12.452 1.00 92.38 118 ASN A O 1
ATOM 919 N N . VAL A 1 119 ? -6.453 8.105 12.589 1.00 93.44 119 VAL A N 1
ATOM 920 C CA . VAL A 1 119 ? -5.752 7.210 13.519 1.00 93.44 119 VAL A CA 1
ATOM 921 C C . VAL A 1 119 ? -6.006 7.611 14.968 1.00 93.44 119 VAL A C 1
ATOM 923 O O . VAL A 1 119 ? -5.938 8.788 15.320 1.00 93.44 119 VAL A O 1
ATOM 926 N N . GLU A 1 120 ? -6.236 6.619 15.824 1.00 93.94 120 GLU A N 1
ATOM 927 C CA . GLU A 1 120 ? -6.342 6.807 17.271 1.00 93.94 120 GLU A CA 1
ATOM 928 C C . GLU A 1 120 ? -5.291 6.003 18.046 1.00 93.94 120 GLU A C 1
ATOM 930 O O . GLU A 1 120 ? -4.637 5.092 17.532 1.00 93.94 120 GLU A O 1
ATOM 935 N N . THR A 1 121 ? -5.125 6.329 19.328 1.00 94.19 121 THR A N 1
ATOM 936 C CA . THR A 1 121 ? -4.263 5.564 20.233 1.00 94.19 121 THR A CA 1
ATOM 937 C C . THR A 1 121 ? -4.696 4.096 20.274 1.00 94.19 121 THR A C 1
ATOM 939 O O . THR A 1 121 ? -5.841 3.787 20.595 1.00 94.19 121 THR A O 1
ATOM 942 N N . GLY A 1 122 ? -3.760 3.186 19.993 1.00 94.12 122 GLY A N 1
ATOM 943 C CA . GLY A 1 122 ? -4.003 1.737 19.949 1.00 94.12 122 GLY A CA 1
ATOM 944 C C . GLY A 1 122 ? -4.221 1.172 18.542 1.00 94.12 122 GLY A C 1
ATOM 945 O O . GLY A 1 122 ? -4.206 -0.050 18.369 1.00 94.12 122 GLY A O 1
ATOM 946 N N . ASP A 1 123 ? -4.359 2.030 17.532 1.00 96.12 123 ASP A N 1
ATOM 947 C CA . ASP A 1 123 ? -4.375 1.614 16.135 1.00 96.12 123 ASP A CA 1
ATOM 948 C C . ASP A 1 123 ? -2.984 1.178 15.649 1.00 96.12 123 ASP A C 1
ATOM 950 O O . ASP A 1 123 ? -1.946 1.653 16.111 1.00 96.12 123 ASP A O 1
ATOM 954 N N . ASN A 1 124 ? -2.960 0.280 14.662 1.00 96.75 124 ASN A N 1
ATOM 955 C CA . ASN A 1 124 ? -1.736 -0.241 14.065 1.00 96.75 124 ASN A CA 1
ATOM 956 C C . ASN A 1 124 ? -1.616 0.233 12.618 1.00 96.75 124 ASN A C 1
ATOM 958 O O . ASN A 1 124 ? -2.540 0.078 11.810 1.00 96.75 124 ASN A O 1
ATOM 962 N N . ARG A 1 125 ? -0.447 0.778 12.284 1.00 97.12 125 ARG A N 1
ATOM 963 C CA . ARG A 1 125 ? -0.070 1.180 10.929 1.00 97.12 125 ARG A CA 1
ATOM 964 C C . ARG A 1 125 ? 1.189 0.437 10.529 1.00 97.12 125 ARG A C 1
ATOM 966 O O . ARG A 1 125 ? 2.141 0.379 11.301 1.00 97.12 125 ARG A O 1
ATOM 973 N N . TYR A 1 126 ? 1.174 -0.148 9.341 1.00 97.56 126 TYR A N 1
ATOM 974 C CA . TYR A 1 126 ? 2.326 -0.851 8.795 1.00 97.56 126 TYR A CA 1
ATOM 975 C C . TYR A 1 126 ? 2.728 -0.237 7.459 1.00 97.56 126 TYR A C 1
ATOM 977 O O . TYR A 1 126 ? 1.878 0.064 6.624 1.00 97.56 126 TYR A O 1
ATOM 985 N N . PHE A 1 127 ? 4.027 -0.054 7.260 1.00 97.00 127 PHE A N 1
ATOM 986 C CA . PHE A 1 127 ? 4.583 0.448 6.013 1.00 97.00 127 PHE A CA 1
ATOM 987 C C . PHE A 1 127 ? 5.753 -0.433 5.591 1.00 97.00 127 PHE A C 1
ATOM 989 O O . PHE A 1 127 ? 6.681 -0.650 6.373 1.00 97.00 127 PHE A O 1
ATOM 996 N N . HIS A 1 128 ? 5.715 -0.911 4.351 1.00 94.88 128 HIS A N 1
ATOM 997 C CA . HIS A 1 128 ? 6.804 -1.650 3.731 1.00 94.88 128 HIS A CA 1
ATOM 998 C C . HIS A 1 128 ? 7.191 -1.024 2.396 1.00 94.88 128 HIS A C 1
ATOM 1000 O O . HIS A 1 128 ? 6.337 -0.672 1.586 1.00 94.88 128 HIS A O 1
ATOM 1006 N N . SER A 1 129 ? 8.496 -0.940 2.158 1.00 86.50 129 SER A N 1
ATOM 1007 C CA . SER A 1 129 ? 9.072 -0.511 0.892 1.00 86.50 129 SER A CA 1
ATOM 1008 C C . SER A 1 129 ? 10.264 -1.407 0.566 1.00 86.50 129 SER A C 1
ATOM 1010 O O . SER A 1 129 ? 11.193 -1.533 1.371 1.00 86.50 129 SER A O 1
ATOM 1012 N N . GLY A 1 130 ? 10.218 -2.048 -0.603 1.00 71.50 130 GLY A N 1
ATOM 1013 C CA . GLY A 1 130 ? 11.276 -2.932 -1.079 1.00 71.50 130 GLY A CA 1
ATOM 1014 C C . GLY A 1 130 ? 12.554 -2.164 -1.435 1.00 71.50 130 GLY A C 1
ATOM 1015 O O . GLY A 1 130 ? 12.652 -1.574 -2.502 1.00 71.50 130 GLY A O 1
ATOM 1016 N N . THR A 1 131 ? 13.561 -2.267 -0.565 1.00 62.81 131 THR A N 1
ATOM 1017 C CA . THR A 1 131 ? 14.983 -1.885 -0.732 1.00 62.81 131 THR A CA 1
ATOM 1018 C C . THR A 1 131 ? 15.352 -0.390 -0.736 1.00 62.81 131 THR A C 1
ATOM 1020 O O . THR A 1 131 ? 14.986 0.395 -1.602 1.00 62.81 131 THR A O 1
ATOM 1023 N N . VAL A 1 132 ? 16.254 -0.038 0.191 1.00 53.75 132 VAL A N 1
ATOM 1024 C CA . VAL A 1 132 ? 17.026 1.215 0.237 1.00 53.75 132 VAL A CA 1
ATOM 1025 C C . VAL A 1 132 ? 18.413 0.957 -0.364 1.00 53.75 132 VAL A C 1
ATOM 1027 O O . VAL A 1 132 ? 19.200 0.215 0.224 1.00 53.75 132 VAL A O 1
ATOM 1030 N N . LYS A 1 133 ? 18.777 1.597 -1.484 1.00 52.38 133 LYS A N 1
ATOM 1031 C CA . LYS A 1 133 ? 20.198 1.717 -1.869 1.00 52.38 133 LYS A CA 1
ATOM 1032 C C . LYS A 1 133 ? 20.756 3.026 -1.303 1.00 52.38 133 LYS A C 1
ATOM 1034 O O . LYS A 1 133 ? 20.234 4.104 -1.573 1.00 52.38 133 LYS A O 1
ATOM 1039 N N . ARG A 1 134 ? 21.821 2.943 -0.492 1.00 48.34 134 ARG A N 1
ATOM 1040 C CA . ARG A 1 134 ? 22.540 4.122 0.024 1.00 48.34 134 ARG A CA 1
ATOM 1041 C C . ARG A 1 134 ? 23.125 4.913 -1.147 1.00 48.34 134 ARG A C 1
ATOM 1043 O O . ARG A 1 134 ? 24.023 4.426 -1.830 1.00 48.34 134 ARG A O 1
ATOM 1050 N N . THR A 1 135 ? 22.695 6.156 -1.325 1.00 47.97 135 THR A N 1
ATOM 1051 C CA . THR A 1 135 ? 23.440 7.124 -2.131 1.00 47.97 135 THR A CA 1
ATOM 1052 C C . THR A 1 135 ? 24.703 7.516 -1.362 1.00 47.97 135 THR A C 1
ATOM 1054 O O . THR A 1 135 ? 24.645 7.959 -0.215 1.00 47.97 135 THR A O 1
ATOM 1057 N N . LYS A 1 136 ? 25.886 7.323 -1.958 1.00 44.94 136 LYS A N 1
ATOM 1058 C CA . LYS A 1 136 ? 27.122 7.892 -1.404 1.00 44.94 136 LYS A CA 1
ATOM 1059 C C . LYS A 1 136 ? 27.033 9.413 -1.541 1.00 44.94 136 LYS A C 1
ATOM 1061 O O . LYS A 1 136 ? 27.177 9.938 -2.641 1.00 44.94 136 LYS A O 1
ATOM 1066 N N . SER A 1 137 ? 26.824 10.125 -0.438 1.00 47.19 137 SER A N 1
ATOM 1067 C CA . SER A 1 137 ? 27.017 11.574 -0.396 1.00 47.19 137 SER A CA 1
ATOM 1068 C C . SER A 1 137 ? 28.503 11.870 -0.605 1.00 47.19 137 SER A C 1
ATOM 1070 O O . SER A 1 137 ? 29.336 11.542 0.242 1.00 47.19 137 SER A O 1
ATOM 1072 N N . HIS A 1 138 ? 28.845 12.462 -1.747 1.00 44.06 138 HIS A N 1
ATOM 1073 C CA . HIS A 1 138 ? 30.187 12.961 -2.028 1.00 44.06 138 HIS A CA 1
ATOM 1074 C C . HIS A 1 138 ? 30.458 14.158 -1.098 1.00 44.06 138 HIS A C 1
ATOM 1076 O O . HIS A 1 138 ? 30.143 15.299 -1.430 1.00 44.06 138 HIS A O 1
ATOM 1082 N N . LEU A 1 139 ? 31.005 13.908 0.098 1.00 42.31 139 LEU A N 1
ATOM 1083 C CA . LEU A 1 139 ? 31.568 14.971 0.930 1.00 42.31 139 LEU A CA 1
ATOM 1084 C C . LEU A 1 139 ? 32.775 15.545 0.179 1.00 42.31 139 LEU A C 1
ATOM 1086 O O . LEU A 1 139 ? 33.869 14.978 0.202 1.00 42.31 139 LEU A O 1
ATOM 1090 N N . ARG A 1 140 ? 32.589 16.682 -0.496 1.00 45.22 140 ARG A N 1
ATOM 1091 C CA . ARG A 1 140 ? 33.717 17.512 -0.917 1.00 45.22 140 ARG A CA 1
ATOM 1092 C C . ARG A 1 140 ? 34.337 18.095 0.351 1.00 45.22 140 ARG A C 1
ATOM 1094 O O . ARG A 1 140 ? 33.816 19.052 0.915 1.00 45.22 140 ARG A O 1
ATOM 1101 N N . ARG A 1 141 ? 35.443 17.505 0.813 1.00 46.91 141 ARG A N 1
ATOM 1102 C CA . ARG A 1 141 ? 36.372 18.206 1.706 1.00 46.91 141 ARG A CA 1
ATOM 1103 C C . ARG A 1 141 ? 36.927 19.387 0.916 1.00 46.91 141 ARG A C 1
ATOM 1105 O O . ARG A 1 141 ? 37.735 19.195 0.011 1.00 46.91 141 ARG A O 1
ATOM 1112 N N . VAL A 1 142 ? 36.447 20.581 1.237 1.00 49.56 142 VAL A N 1
ATOM 1113 C CA . VAL A 1 142 ? 37.120 21.827 0.873 1.00 49.56 142 VAL A CA 1
ATOM 1114 C C . VAL A 1 142 ? 38.435 21.827 1.655 1.00 49.56 142 VAL A C 1
ATOM 1116 O O . VAL A 1 142 ? 38.415 21.666 2.877 1.00 49.56 142 VAL A O 1
ATOM 1119 N N . LYS A 1 143 ? 39.558 21.852 0.933 1.00 53.50 143 LYS A N 1
ATOM 1120 C CA . LYS A 1 143 ? 40.879 22.130 1.503 1.00 53.50 143 LYS A CA 1
ATOM 1121 C C . LYS A 1 143 ? 41.064 23.632 1.611 1.00 53.50 143 LYS A C 1
ATOM 1123 O O . LYS A 1 143 ? 40.561 24.323 0.698 1.00 53.50 143 LYS A O 1
#

Organism: NCBI:txid1086054

Sequence (143 aa):
MLNEPVDVLDPPAPMDLLEELDAAIQMGDNLPNSLASLEARVQRRALVVAIQYDCDSRNIGQSLYLPNSMVDALRVYHMLLSCGYQAQNIRILAPYFGLDCDPTKPNIVNSLEWLVSNVETGDNRYFHSGTVKRTKSHLRRVK

Foldseek 3Di:
DDDDDDPPPPPADDPVLVVLLLVLQVQADPAFDDPCLLQDDDQEAEEQEFDQQPPVPVPPPDGPGDRCSSVVSVVVLVVCVVVPDDSNRYHAADPPSDDLSDRDPVNVVRVVSSQPGPDDPNGYGYYYDPDDDDDPDPPPPDD